Protein AF-A0A9K3E375-F1 (afdb_monomer)

Radius of gyration: 11.15 Å; Cα contacts (8 Å, |Δi|>4): 55; chains: 1; bounding box: 20×22×31 Å

Organism: Helianthus annuus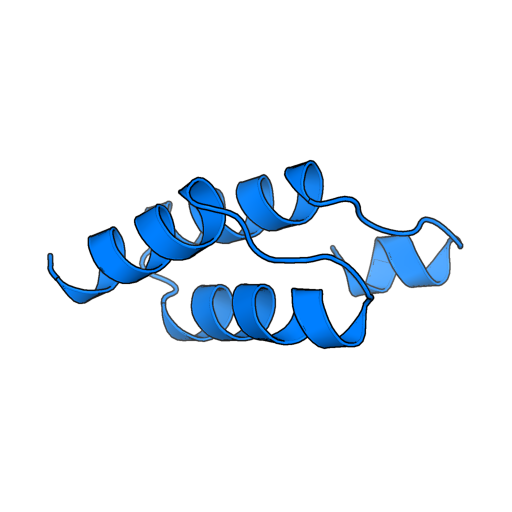 (NCBI:txid4232)

InterPro domains:
  IPR002885 Pentatricopeptide repeat [PF13041] (15-61)
  IPR002885 Pentatricopeptide repeat [PS51375] (13-47)
  IPR002885 Pentatricopeptide repeat [TIGR00756] (16-48)
  IPR011990 Tetratricopeptide-like helical domain superfamily [G3DSA:1.25.40.10] (1-61)

Solvent-accessible surface area (backbone atoms only — not comparable to full-atom values): 3584 Å² total; per-residue (Å²): 106,71,69,56,38,49,74,73,75,43,81,79,50,61,68,56,52,38,50,52,33,47,55,27,44,76,69,72,36,58,70,59,24,52,51,54,59,57,46,29,60,79,70,76,34,75,79,50,72,63,49,51,47,43,56,52,57,54,76,74,104

Mean predicted aligned error: 3.31 Å

Nearest PDB structures (foldseek):
  5orm-assembly1_A  TM=9.630E-01  e=1.416E-03  synthetic construct
  4pjs-assembly1_A  TM=9.551E-01  e=2.496E-03  unidentified
  4wn4-assembly2_B  TM=9.304E-01  e=3.211E-03  synthetic construct
  4pjq-assembly2_B  TM=8.996E-01  e=3.211E-03  unidentified
  8r5o-assembly1_F  TM=8.738E-01  e=6.592E-02  Sinapis alba

Structure (mmCIF, N/CA/C/O backbone):
data_AF-A0A9K3E375-F1
#
_entry.id   AF-A0A9K3E375-F1
#
loop_
_atom_site.group_PDB
_atom_site.id
_atom_site.type_symbol
_atom_site.label_atom_id
_atom_site.label_alt_id
_atom_site.label_comp_id
_atom_site.label_asym_id
_atom_site.label_entity_id
_atom_site.label_seq_id
_atom_site.pdbx_PDB_ins_code
_atom_site.Cartn_x
_atom_site.Cartn_y
_atom_site.Cartn_z
_atom_site.occupancy
_atom_site.B_iso_or_equiv
_atom_site.auth_seq_id
_atom_site.auth_comp_id
_atom_site.auth_asym_id
_atom_site.auth_atom_id
_atom_site.pdbx_PDB_model_num
ATOM 1 N N . MET A 1 1 ? 3.635 10.683 -4.790 1.00 78.75 1 MET A N 1
ATOM 2 C CA . MET A 1 1 ? 4.872 9.872 -4.742 1.00 78.75 1 MET A CA 1
ATOM 3 C C . MET A 1 1 ? 4.914 8.816 -5.844 1.00 78.75 1 MET A C 1
ATOM 5 O O . MET A 1 1 ? 5.704 8.997 -6.756 1.00 78.75 1 MET A O 1
ATOM 9 N N . LEU A 1 2 ? 4.034 7.800 -5.847 1.00 84.12 2 LEU A N 1
ATOM 10 C CA . LEU A 1 2 ? 4.020 6.754 -6.894 1.00 84.12 2 LEU A CA 1
ATOM 11 C C . LEU A 1 2 ? 3.906 7.318 -8.320 1.00 84.12 2 LEU A C 1
ATOM 13 O O . LEU A 1 2 ? 4.706 6.978 -9.181 1.00 84.12 2 LEU A O 1
ATOM 17 N N . MET A 1 3 ? 2.981 8.257 -8.553 1.00 83.25 3 MET A N 1
ATOM 18 C CA . MET A 1 3 ? 2.853 8.921 -9.860 1.00 83.25 3 MET A CA 1
ATOM 19 C C . MET A 1 3 ? 4.114 9.701 -10.270 1.00 83.25 3 MET A C 1
ATOM 21 O O . MET A 1 3 ? 4.456 9.727 -11.446 1.00 83.25 3 MET A O 1
ATOM 25 N N . GL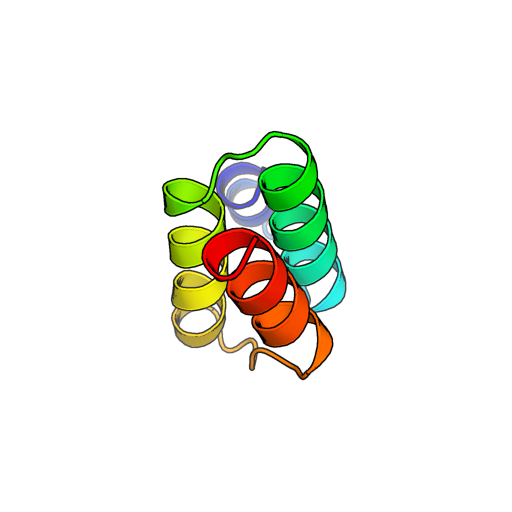N A 1 4 ? 4.827 10.311 -9.314 1.00 87.62 4 GLN A N 1
ATOM 26 C CA . GLN A 1 4 ? 6.075 11.027 -9.603 1.00 87.62 4 GLN A CA 1
ATOM 27 C C . GLN A 1 4 ? 7.203 10.061 -9.966 1.00 87.62 4 GLN A C 1
ATOM 29 O O . GLN A 1 4 ? 7.907 10.309 -10.937 1.00 87.62 4 GLN A O 1
ATOM 34 N N . MET A 1 5 ? 7.339 8.954 -9.232 1.00 86.19 5 MET A N 1
ATOM 35 C CA . MET A 1 5 ? 8.281 7.879 -9.559 1.00 86.19 5 MET A CA 1
ATOM 36 C C . MET A 1 5 ? 8.046 7.366 -10.981 1.00 86.19 5 MET A C 1
ATOM 38 O O . MET A 1 5 ? 8.964 7.346 -11.795 1.00 86.19 5 MET A O 1
ATOM 42 N N . HIS A 1 6 ? 6.787 7.104 -11.323 1.00 85.44 6 HIS A N 1
ATOM 43 C CA . HIS A 1 6 ? 6.426 6.678 -12.668 1.00 85.44 6 HIS A CA 1
ATOM 44 C C . HIS A 1 6 ? 6.735 7.749 -13.730 1.00 85.44 6 HIS A C 1
ATOM 46 O O . HIS A 1 6 ? 7.257 7.431 -14.794 1.00 85.44 6 HIS A O 1
ATOM 52 N N . SER A 1 7 ? 6.491 9.033 -13.435 1.00 89.25 7 SER A N 1
ATOM 53 C CA . SER A 1 7 ? 6.771 10.133 -14.374 1.00 89.25 7 SER A CA 1
ATOM 54 C C . SER A 1 7 ? 8.254 10.321 -14.706 1.00 89.25 7 SER A C 1
ATOM 56 O O . SER A 1 7 ? 8.569 10.872 -15.757 1.00 89.25 7 SER A O 1
ATOM 58 N N . ILE A 1 8 ? 9.157 9.852 -13.838 1.00 90.81 8 ILE A N 1
ATOM 59 C CA . ILE A 1 8 ? 10.608 9.876 -14.074 1.00 90.81 8 ILE A CA 1
ATOM 60 C C . ILE A 1 8 ? 11.140 8.536 -14.608 1.00 90.81 8 ILE A C 1
ATOM 62 O O . ILE A 1 8 ? 12.351 8.361 -14.705 1.00 90.81 8 ILE A O 1
ATOM 66 N N . GLY A 1 9 ? 10.254 7.589 -14.937 1.00 85.94 9 GLY A N 1
ATOM 67 C CA . GLY A 1 9 ? 10.619 6.256 -15.423 1.00 85.94 9 GLY A CA 1
ATOM 68 C C . GLY A 1 9 ? 11.132 5.306 -14.337 1.00 85.94 9 GLY A C 1
ATOM 69 O O . GLY A 1 9 ? 11.746 4.295 -14.662 1.00 85.94 9 GLY A O 1
ATOM 70 N N . TYR A 1 10 ? 10.909 5.621 -13.058 1.00 87.19 10 TYR A N 1
ATOM 71 C CA . TYR A 1 10 ? 11.243 4.734 -11.949 1.00 87.19 10 TYR A CA 1
ATOM 72 C C . TYR A 1 10 ? 10.047 3.841 -11.607 1.00 87.19 10 TYR A C 1
ATOM 74 O O . TYR A 1 10 ? 8.978 4.332 -11.229 1.00 87.19 10 TYR A O 1
ATOM 82 N N . GLU A 1 11 ? 10.236 2.528 -11.707 1.00 86.19 11 GLU A N 1
ATOM 83 C CA . GLU A 1 11 ? 9.250 1.537 -11.281 1.00 86.19 11 GLU A CA 1
ATOM 84 C C . GLU A 1 11 ? 9.379 1.282 -9.771 1.00 86.19 11 GLU A C 1
ATOM 86 O O . GLU A 1 11 ? 10.431 0.832 -9.314 1.00 86.19 11 GLU A O 1
ATOM 91 N N . PRO A 1 12 ? 8.340 1.585 -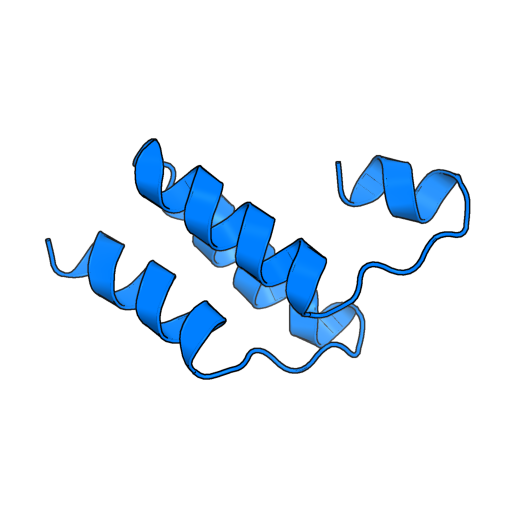8.971 1.00 86.94 12 PRO A N 1
ATOM 92 C CA . PRO A 1 12 ? 8.361 1.308 -7.543 1.00 86.94 12 PRO A CA 1
ATOM 93 C C . PRO A 1 12 ? 8.402 -0.201 -7.286 1.00 86.94 12 PRO A C 1
ATOM 95 O O . PRO A 1 12 ? 7.583 -0.947 -7.825 1.00 86.94 12 P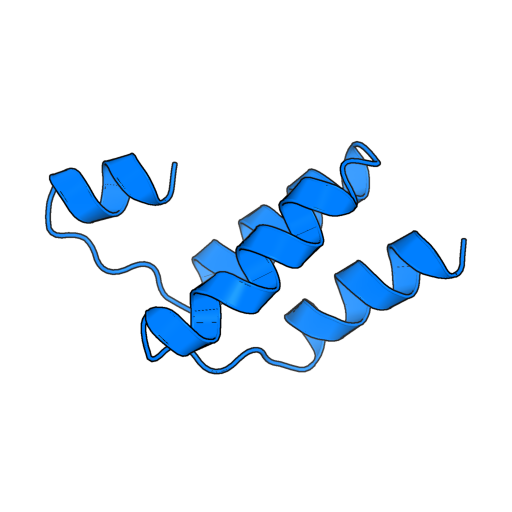RO A O 1
ATOM 98 N N . ASP A 1 13 ? 9.315 -0.635 -6.422 1.00 89.44 13 ASP A N 1
ATOM 99 C CA . ASP A 1 13 ? 9.372 -2.013 -5.940 1.00 89.44 13 ASP A CA 1
ATOM 100 C C . ASP A 1 13 ? 8.456 -2.240 -4.722 1.00 89.44 13 ASP A C 1
ATOM 102 O O . ASP A 1 13 ? 7.843 -1.311 -4.181 1.00 89.44 13 ASP A O 1
ATOM 106 N N . GLY A 1 14 ? 8.370 -3.493 -4.266 1.00 91.62 14 GLY A N 1
ATOM 107 C CA . GLY A 1 14 ? 7.557 -3.862 -3.102 1.00 91.62 14 GLY A CA 1
ATOM 108 C C . GLY A 1 14 ? 7.942 -3.112 -1.825 1.00 91.62 14 GLY A C 1
ATOM 109 O O . GLY A 1 14 ? 7.069 -2.775 -1.029 1.00 91.62 14 GLY A O 1
ATOM 110 N N . GLY A 1 15 ? 9.218 -2.751 -1.660 1.00 92.75 15 GLY A N 1
ATOM 111 C CA . GLY A 1 15 ? 9.688 -1.970 -0.517 1.00 92.75 15 GLY A CA 1
ATOM 112 C C . GLY A 1 15 ? 9.098 -0.561 -0.500 1.00 92.75 15 GLY A C 1
ATOM 113 O O . GLY A 1 15 ? 8.644 -0.091 0.547 1.00 92.75 15 GLY A O 1
ATOM 114 N N . VAL A 1 16 ? 9.031 0.099 -1.659 1.00 93.25 16 VAL A N 1
ATOM 115 C CA . VAL A 1 16 ? 8.396 1.420 -1.792 1.00 93.25 16 VAL A CA 1
ATOM 116 C C . VAL A 1 16 ? 6.904 1.355 -1.467 1.00 93.25 16 VAL A C 1
ATOM 118 O O . VAL A 1 16 ? 6.393 2.210 -0.736 1.00 93.25 16 VAL A O 1
ATOM 121 N N . TYR A 1 17 ? 6.200 0.343 -1.976 1.00 95.19 17 TYR A N 1
ATOM 122 C CA . TYR A 1 17 ? 4.782 0.147 -1.672 1.00 95.19 17 TYR A CA 1
ATOM 123 C C . TYR A 1 17 ? 4.551 -0.120 -0.182 1.00 95.19 17 TYR A C 1
ATOM 125 O O . TYR A 1 17 ? 3.721 0.553 0.429 1.00 95.19 17 TYR A O 1
ATOM 133 N N . ASN A 1 18 ? 5.327 -1.015 0.430 1.00 95.56 18 ASN A N 1
ATOM 134 C CA . ASN A 1 18 ? 5.235 -1.325 1.858 1.00 95.56 18 ASN A CA 1
ATOM 135 C C . ASN A 1 18 ? 5.510 -0.099 2.731 1.00 95.56 18 ASN A C 1
ATOM 137 O O . ASN A 1 18 ? 4.797 0.139 3.708 1.00 95.56 18 ASN A O 1
ATOM 141 N N . TYR A 1 19 ? 6.490 0.726 2.355 1.00 95.19 19 TYR A N 1
ATOM 142 C CA . TYR A 1 19 ? 6.762 1.986 3.040 1.00 95.19 19 TYR A CA 1
ATOM 143 C C . TYR A 1 19 ? 5.563 2.942 2.984 1.00 95.19 19 TYR A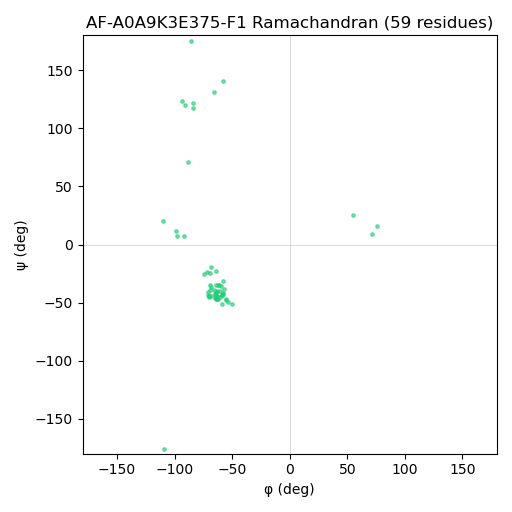 C 1
ATOM 145 O O . TYR A 1 19 ? 5.182 3.516 4.009 1.00 95.19 19 TYR A O 1
ATOM 153 N N . LEU A 1 20 ? 4.939 3.099 1.813 1.00 94.81 20 LEU A N 1
ATOM 154 C CA . LEU A 1 20 ? 3.753 3.944 1.651 1.00 94.81 20 LEU A CA 1
ATOM 155 C C . LEU A 1 20 ? 2.555 3.412 2.436 1.00 94.81 20 LEU A C 1
ATOM 157 O O . LEU A 1 20 ? 1.916 4.176 3.149 1.00 94.81 20 LEU A O 1
ATOM 161 N N . ILE A 1 21 ? 2.281 2.109 2.365 1.00 95.69 21 ILE A N 1
ATOM 162 C CA . ILE A 1 21 ? 1.198 1.482 3.131 1.00 95.69 21 ILE A CA 1
ATOM 163 C C . ILE A 1 21 ? 1.432 1.704 4.630 1.00 95.69 21 ILE A C 1
ATOM 165 O O . ILE A 1 21 ? 0.561 2.234 5.313 1.00 95.69 21 ILE A O 1
ATOM 169 N N . SER A 1 22 ? 2.629 1.390 5.136 1.00 95.56 22 SER A 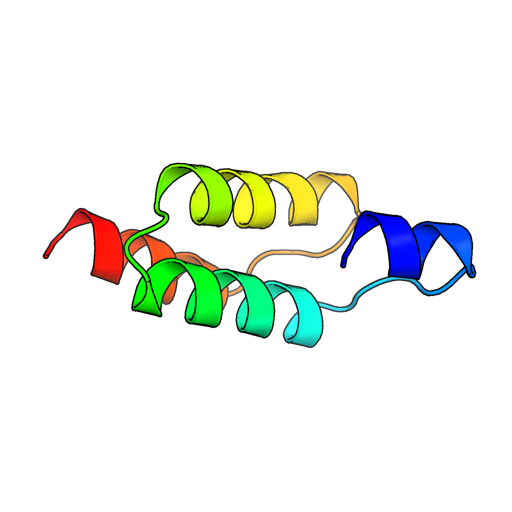N 1
ATOM 170 C CA . SER A 1 22 ? 2.973 1.565 6.553 1.00 95.56 22 SER A CA 1
ATOM 171 C C . SER A 1 22 ? 2.831 3.018 7.015 1.00 95.56 22 SER A C 1
ATOM 173 O O . SER A 1 22 ? 2.309 3.283 8.099 1.00 95.56 22 SER A O 1
ATOM 175 N N . SER A 1 23 ? 3.289 3.976 6.206 1.00 95.56 23 SER A N 1
ATOM 176 C CA . SER A 1 23 ? 3.204 5.401 6.542 1.00 95.56 23 SER A CA 1
ATOM 177 C C . SER A 1 23 ? 1.768 5.922 6.527 1.00 95.56 23 SER A C 1
ATOM 179 O O . SER A 1 23 ? 1.404 6.647 7.449 1.00 95.56 23 SER A O 1
ATOM 181 N N . LEU A 1 24 ? 0.936 5.495 5.572 1.00 95.38 24 LEU A N 1
ATOM 182 C CA . LEU A 1 24 ? -0.496 5.814 5.530 1.00 95.38 24 LEU A CA 1
ATOM 183 C C . LEU A 1 24 ? -1.251 5.212 6.722 1.00 95.38 24 LEU A C 1
ATOM 185 O O . LEU A 1 24 ? -2.055 5.899 7.350 1.00 95.38 24 LEU A O 1
ATOM 189 N N . CYS A 1 25 ? -0.939 3.969 7.103 1.00 93.69 25 CYS A N 1
ATOM 190 C CA . CYS A 1 25 ? -1.529 3.345 8.287 1.00 93.69 25 CYS A CA 1
ATOM 191 C C . CYS A 1 25 ? -1.181 4.088 9.584 1.00 93.69 25 CYS A C 1
ATOM 193 O O . CYS A 1 25 ? -2.019 4.184 10.472 1.00 93.69 25 CYS A O 1
ATOM 195 N N . LYS A 1 26 ? 0.023 4.665 9.700 1.00 93.69 26 LYS A N 1
ATOM 196 C CA . LYS A 1 26 ? 0.428 5.456 10.881 1.00 93.69 26 LYS A CA 1
ATOM 197 C C . LYS A 1 26 ? -0.328 6.778 11.035 1.00 93.69 26 LYS A C 1
ATOM 199 O O . LYS A 1 26 ? -0.311 7.341 12.126 1.00 93.69 26 LYS A O 1
ATOM 204 N N . VAL A 1 27 ? -0.942 7.279 9.965 1.00 95.06 27 VAL A N 1
ATOM 205 C CA . VAL A 1 27 ? -1.745 8.514 9.963 1.00 95.06 27 VAL A CA 1
ATOM 206 C C . VAL A 1 27 ? -3.240 8.233 9.775 1.00 95.06 27 VAL A C 1
ATOM 208 O O . VAL A 1 27 ? -3.982 9.121 9.365 1.00 95.06 27 VAL A O 1
ATOM 211 N N . ASP A 1 28 ? -3.674 6.996 10.049 1.00 92.38 28 ASP A N 1
ATOM 212 C CA . ASP A 1 28 ? -5.063 6.525 9.962 1.00 92.38 28 ASP A CA 1
ATOM 213 C C . ASP A 1 28 ? -5.736 6.749 8.585 1.00 92.38 28 ASP A C 1
ATOM 215 O O . ASP A 1 28 ? -6.962 6.795 8.465 1.00 92.38 28 ASP A O 1
ATOM 219 N N . GLN A 1 29 ? -4.946 6.832 7.507 1.00 94.25 29 GLN A N 1
ATOM 220 C CA . GLN A 1 29 ? -5.433 6.962 6.127 1.00 94.25 29 GLN A CA 1
ATOM 221 C C . GLN A 1 29 ? -5.680 5.588 5.490 1.00 94.25 29 GLN A C 1
ATOM 223 O O . GLN A 1 29 ? -4.935 5.112 4.629 1.00 94.25 29 GLN A O 1
ATOM 228 N N . TYR A 1 30 ? -6.732 4.910 5.951 1.00 91.44 30 TYR A N 1
ATOM 229 C CA . TYR A 1 30 ? -7.044 3.535 5.545 1.00 91.44 30 TYR A CA 1
ATOM 230 C C . TYR A 1 30 ? -7.486 3.407 4.082 1.00 91.44 30 TYR A C 1
ATOM 232 O O . TYR A 1 30 ? -7.137 2.424 3.426 1.00 91.44 30 TYR A O 1
ATOM 240 N N . VAL A 1 31 ? -8.231 4.381 3.548 1.00 94.56 31 VAL A N 1
ATOM 241 C CA . VAL A 1 31 ? -8.715 4.340 2.156 1.00 94.56 31 VAL A CA 1
ATOM 242 C C . VAL A 1 31 ? -7.534 4.386 1.192 1.00 94.56 31 VAL A C 1
ATOM 244 O O . VAL A 1 31 ? -7.440 3.566 0.277 1.00 94.56 31 VAL A O 1
ATOM 247 N N . GLU A 1 32 ? -6.604 5.304 1.430 1.00 94.56 32 GLU A N 1
ATOM 248 C CA . GLU A 1 32 ? -5.386 5.476 0.652 1.00 94.56 32 GLU A CA 1
ATOM 249 C C . GLU A 1 32 ? -4.478 4.248 0.776 1.00 94.56 32 GLU A C 1
ATOM 251 O O . GLU A 1 32 ? -3.986 3.755 -0.238 1.00 94.56 32 GLU A O 1
ATOM 256 N N . ALA A 1 33 ? -4.306 3.693 1.982 1.00 95.25 33 ALA A N 1
ATOM 257 C CA . ALA A 1 33 ? -3.512 2.478 2.186 1.00 95.25 33 ALA A CA 1
ATOM 258 C C . ALA A 1 33 ? -4.052 1.290 1.365 1.00 95.25 33 ALA A C 1
ATOM 260 O O . ALA A 1 33 ? -3.286 0.588 0.702 1.00 95.25 33 ALA A O 1
ATOM 261 N N . ILE A 1 34 ? -5.377 1.100 1.332 1.00 94.75 34 ILE A N 1
ATOM 262 C CA . ILE A 1 34 ? -6.029 0.055 0.523 1.00 94.75 34 ILE A CA 1
ATOM 263 C C . ILE A 1 34 ? -5.852 0.318 -0.979 1.00 94.75 34 ILE A C 1
ATOM 265 O O . ILE A 1 34 ? -5.646 -0.622 -1.751 1.00 94.75 34 ILE A O 1
ATOM 269 N N . GLN A 1 35 ? -5.931 1.577 -1.417 1.00 94.88 35 GLN A N 1
ATOM 270 C CA . GLN A 1 35 ? -5.701 1.934 -2.819 1.00 94.88 35 GLN A CA 1
ATOM 271 C C . GLN A 1 35 ? -4.265 1.630 -3.254 1.00 94.88 35 GLN A C 1
ATOM 273 O O . GLN A 1 35 ? -4.068 1.097 -4.347 1.00 94.88 35 GLN A O 1
ATOM 278 N N . VAL A 1 36 ? -3.278 1.917 -2.399 1.00 94.81 36 VAL A N 1
ATOM 279 C CA . VAL A 1 36 ? -1.867 1.584 -2.644 1.00 94.81 36 VAL A CA 1
ATOM 280 C C . VAL A 1 36 ? -1.669 0.069 -2.702 1.00 94.81 36 VAL A C 1
ATOM 282 O O . VAL A 1 36 ? -1.066 -0.423 -3.648 1.00 94.81 36 VAL A O 1
ATOM 285 N N . LEU A 1 37 ? -2.244 -0.688 -1.764 1.00 94.75 37 LEU A N 1
ATOM 286 C CA . LEU A 1 37 ? -2.193 -2.155 -1.788 1.00 94.75 37 LEU A CA 1
ATOM 287 C C . LEU A 1 37 ? -2.791 -2.729 -3.085 1.00 94.75 37 LEU A C 1
ATOM 289 O O . LEU A 1 37 ? -2.237 -3.645 -3.687 1.00 94.75 37 LEU A O 1
ATOM 293 N N . ARG A 1 38 ? -3.920 -2.178 -3.550 1.00 93.31 38 ARG A N 1
ATOM 294 C CA . ARG A 1 38 ? -4.579 -2.626 -4.786 1.00 93.31 38 ARG A CA 1
ATOM 295 C C . ARG A 1 38 ? -3.774 -2.272 -6.038 1.00 93.31 38 ARG A C 1
ATOM 297 O O . ARG A 1 38 ? -3.805 -3.035 -7.003 1.00 93.31 38 ARG A O 1
ATOM 304 N N . SER A 1 39 ? -3.081 -1.134 -6.051 1.00 92.12 39 SER A N 1
ATOM 305 C CA . SER A 1 39 ? -2.320 -0.695 -7.224 1.00 92.12 39 SER A CA 1
ATOM 306 C C . SER A 1 39 ? -1.059 -1.526 -7.466 1.00 92.12 39 SER A C 1
ATOM 308 O O . SER A 1 39 ? -0.663 -1.656 -8.623 1.00 92.12 39 SER A O 1
ATOM 310 N N . MET A 1 40 ? -0.506 -2.173 -6.430 1.00 92.94 40 MET A N 1
ATOM 311 C CA . MET A 1 40 ? 0.635 -3.096 -6.546 1.00 92.94 40 MET A CA 1
ATOM 312 C C . MET A 1 40 ? 0.418 -4.142 -7.646 1.00 92.94 40 MET A C 1
ATOM 314 O O . MET A 1 40 ? 1.239 -4.259 -8.555 1.00 92.94 40 MET A O 1
ATOM 318 N N . GLY A 1 41 ? -0.731 -4.831 -7.631 1.00 86.62 41 GLY A N 1
ATOM 319 C CA . GLY A 1 41 ? -1.037 -5.873 -8.616 1.00 86.62 41 GLY A CA 1
ATOM 320 C C . GLY A 1 41 ? -1.142 -5.340 -10.048 1.00 86.62 41 GLY A C 1
ATOM 321 O O . GLY A 1 41 ? -0.711 -6.006 -10.986 1.00 86.62 41 GLY A O 1
ATOM 322 N N . GLY A 1 42 ? -1.649 -4.114 -10.222 1.00 85.56 42 GLY A N 1
ATOM 323 C CA . GLY A 1 42 ? -1.679 -3.438 -11.524 1.00 85.56 42 GLY A CA 1
ATOM 324 C C . GLY A 1 42 ? -0.292 -3.029 -12.029 1.00 85.56 42 GLY A C 1
ATOM 325 O O . GLY A 1 42 ? -0.092 -2.925 -13.235 1.00 85.56 42 GLY A O 1
ATOM 326 N N . ALA A 1 43 ? 0.664 -2.840 -11.120 1.00 85.12 43 ALA A N 1
ATOM 327 C CA . ALA A 1 43 ? 2.058 -2.529 -11.421 1.00 85.12 43 ALA A CA 1
ATOM 328 C C . ALA A 1 43 ? 2.955 -3.779 -11.534 1.00 85.12 43 ALA A C 1
ATOM 330 O O . ALA A 1 43 ? 4.172 -3.647 -11.602 1.00 85.12 43 ALA A O 1
ATOM 331 N N . GLY A 1 44 ? 2.386 -4.993 -11.511 1.00 87.88 44 GLY A N 1
ATOM 332 C CA . GLY A 1 44 ? 3.159 -6.242 -11.539 1.00 87.88 44 GLY A CA 1
ATOM 333 C C . GLY A 1 44 ? 3.926 -6.539 -10.244 1.00 87.88 44 GLY A C 1
ATOM 334 O O . GLY A 1 44 ? 4.716 -7.479 -10.199 1.00 87.88 44 GLY A O 1
ATOM 335 N N . CYS A 1 45 ? 3.684 -5.768 -9.182 1.00 91.81 45 CYS A N 1
ATOM 336 C CA . CYS A 1 45 ? 4.254 -5.991 -7.864 1.00 91.81 45 CYS A CA 1
ATOM 337 C C . CYS A 1 45 ? 3.281 -6.830 -7.030 1.00 91.81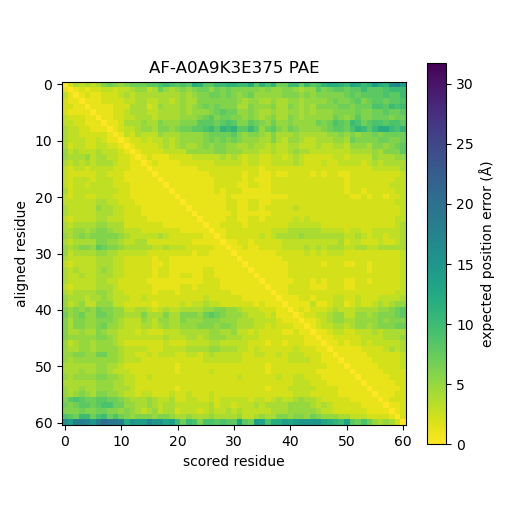 45 CYS A C 1
ATOM 339 O O . CYS A 1 45 ? 2.118 -6.468 -6.857 1.00 91.81 45 CYS A O 1
ATOM 341 N N . VAL A 1 46 ? 3.733 -7.974 -6.522 1.00 92.44 46 VAL A N 1
ATOM 342 C CA . VAL A 1 46 ? 2.886 -8.847 -5.703 1.00 92.44 46 VAL A CA 1
ATOM 343 C C . VAL A 1 46 ? 2.918 -8.341 -4.258 1.00 92.44 46 VAL A C 1
ATOM 345 O O . VAL A 1 46 ? 4.009 -8.271 -3.692 1.00 92.44 46 VAL A O 1
ATOM 348 N N . PRO A 1 47 ? 1.765 -7.995 -3.652 1.00 94.00 47 PRO A N 1
ATOM 349 C CA . PRO A 1 47 ? 1.709 -7.682 -2.229 1.00 94.00 47 PRO A CA 1
ATOM 350 C C . PRO A 1 47 ? 2.204 -8.853 -1.380 1.00 94.00 47 PRO A C 1
ATOM 352 O O . PRO A 1 47 ? 1.886 -10.010 -1.668 1.00 94.00 47 PRO A O 1
ATOM 355 N N . ASP A 1 48 ? 2.943 -8.549 -0.321 1.00 93.94 48 ASP A N 1
ATOM 356 C CA . ASP A 1 48 ? 3.516 -9.534 0.590 1.00 93.94 48 ASP A CA 1
ATOM 357 C C .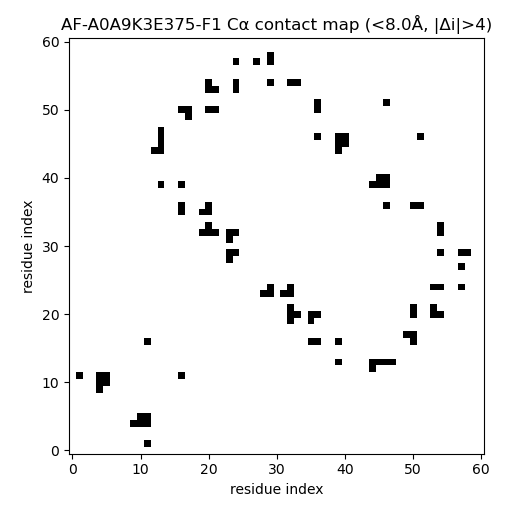 ASP A 1 48 ? 2.822 -9.521 1.962 1.00 93.94 48 ASP A C 1
ATOM 359 O O . ASP A 1 48 ? 1.813 -8.843 2.188 1.00 93.94 48 ASP A O 1
ATOM 363 N N . LEU A 1 49 ? 3.346 -10.338 2.881 1.00 94.69 49 LEU A N 1
ATOM 364 C CA . LEU A 1 49 ? 2.815 -10.467 4.235 1.00 94.69 49 LEU A CA 1
ATOM 365 C C . LEU A 1 49 ? 2.778 -9.115 4.967 1.00 94.69 49 LEU A C 1
ATOM 367 O O . LEU A 1 49 ? 1.811 -8.845 5.680 1.00 94.69 49 LEU A O 1
ATOM 371 N N . ASP A 1 50 ? 3.793 -8.271 4.775 1.00 94.12 50 ASP A N 1
ATOM 372 C CA . ASP A 1 50 ? 3.868 -6.958 5.411 1.00 94.12 50 ASP A CA 1
ATOM 373 C C . ASP A 1 50 ? 2.812 -6.018 4.820 1.00 94.12 50 ASP A C 1
ATOM 375 O O . ASP A 1 50 ? 2.073 -5.382 5.579 1.00 94.12 50 ASP A O 1
ATOM 379 N N . SER A 1 51 ? 2.653 -5.992 3.488 1.00 93.75 51 SER A N 1
ATOM 380 C CA . SER A 1 51 ? 1.635 -5.170 2.814 1.00 93.75 51 SER A CA 1
ATOM 381 C C . SER A 1 51 ? 0.232 -5.437 3.373 1.00 93.75 51 SER A C 1
ATOM 383 O O . SER A 1 51 ? -0.498 -4.505 3.727 1.00 93.75 51 SER A O 1
ATOM 385 N N . PHE A 1 52 ? -0.153 -6.714 3.478 1.00 94.69 52 PHE A N 1
ATOM 386 C CA . PHE A 1 52 ? -1.452 -7.106 4.030 1.00 94.69 52 PHE A CA 1
ATOM 387 C C . PHE A 1 52 ? -1.530 -6.884 5.541 1.00 94.69 52 PHE A C 1
ATOM 389 O O . PHE A 1 52 ? -2.555 -6.410 6.036 1.00 94.69 52 PHE A O 1
ATOM 396 N N . GLY A 1 53 ? -0.458 -7.202 6.270 1.00 95.31 53 GLY A N 1
ATOM 397 C CA . GLY A 1 53 ? -0.385 -7.066 7.721 1.00 95.31 53 GLY A CA 1
ATOM 398 C C . GLY A 1 53 ? -0.647 -5.637 8.188 1.00 95.31 53 GLY A C 1
ATOM 399 O O . GLY A 1 53 ? -1.422 -5.436 9.124 1.00 95.31 53 GLY A O 1
ATOM 400 N N . TYR A 1 54 ? -0.086 -4.637 7.502 1.00 94.25 54 TYR A N 1
ATOM 401 C CA . TYR A 1 54 ? -0.328 -3.228 7.824 1.00 94.25 54 TYR A CA 1
ATOM 402 C C . TYR A 1 54 ? -1.798 -2.828 7.660 1.00 94.25 54 TYR A C 1
ATOM 404 O O . TYR A 1 54 ? -2.372 -2.215 8.561 1.00 94.25 54 TYR A O 1
ATOM 412 N N . VAL A 1 55 ? -2.426 -3.197 6.539 1.00 93.62 55 VAL A N 1
ATOM 413 C CA . VAL A 1 55 ? -3.822 -2.827 6.258 1.00 93.62 55 VAL A CA 1
ATOM 414 C C . VAL A 1 55 ? -4.786 -3.533 7.212 1.00 93.62 55 VAL A C 1
ATOM 416 O O . VAL A 1 55 ? -5.681 -2.890 7.756 1.00 93.62 55 VAL A O 1
ATOM 419 N N . ILE A 1 56 ? -4.593 -4.832 7.466 1.00 93.69 56 ILE A N 1
ATOM 420 C CA . ILE A 1 56 ? -5.417 -5.588 8.424 1.00 93.69 56 ILE A CA 1
ATOM 421 C C . ILE A 1 56 ? -5.248 -5.018 9.835 1.00 93.69 56 ILE 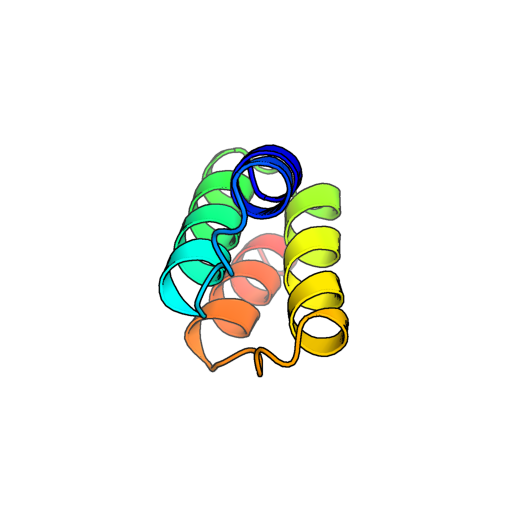A C 1
ATOM 423 O O . ILE A 1 56 ? -6.239 -4.787 10.523 1.00 93.69 56 ILE A O 1
ATOM 427 N N . GLY A 1 57 ? -4.008 -4.744 10.252 1.00 91.44 57 GLY A N 1
ATOM 428 C CA . GLY A 1 57 ? -3.715 -4.170 11.564 1.00 91.44 57 GLY A CA 1
ATOM 429 C C . GLY A 1 57 ? -4.376 -2.809 11.787 1.00 91.44 57 GLY A C 1
ATOM 430 O O . GLY A 1 57 ? -4.823 -2.530 12.894 1.00 91.44 57 GLY A O 1
ATOM 431 N N . LEU A 1 58 ? -4.486 -1.986 10.742 1.00 89.25 58 LEU A N 1
ATOM 432 C CA . LEU A 1 58 ? -5.201 -0.712 10.801 1.00 89.25 58 LEU A CA 1
ATOM 433 C C . LEU A 1 58 ? -6.722 -0.891 10.918 1.00 89.25 58 LEU A C 1
ATOM 435 O O . LEU A 1 58 ? -7.355 -0.202 11.710 1.00 89.25 58 LEU A O 1
ATOM 439 N N . LEU A 1 59 ? -7.312 -1.792 10.126 1.00 88.88 59 LEU A N 1
ATOM 440 C CA . LEU A 1 59 ? -8.769 -1.987 10.064 1.00 88.88 59 LEU A CA 1
ATOM 441 C C . LEU A 1 59 ? -9.345 -2.715 11.284 1.00 88.88 59 LEU A C 1
ATOM 443 O O . LEU A 1 59 ? -10.532 -2.584 11.569 1.00 88.88 59 LEU A O 1
ATOM 447 N N . CYS A 1 60 ? -8.528 -3.514 11.968 1.00 88.75 60 CYS A N 1
ATOM 448 C CA . CYS A 1 60 ? -8.924 -4.284 13.147 1.00 88.75 60 CYS A CA 1
ATOM 449 C C . CYS A 1 60 ? -8.522 -3.622 14.474 1.00 88.75 60 CYS A C 1
ATOM 451 O O . CYS A 1 60 ? -8.574 -4.282 15.514 1.00 88.75 60 CYS A O 1
ATOM 453 N N . ARG A 1 61 ? -8.088 -2.361 14.435 1.00 71.12 61 ARG A N 1
ATOM 454 C CA . ARG A 1 61 ? -7.778 -1.563 15.622 1.00 71.12 61 ARG A CA 1
ATOM 455 C C . ARG A 1 61 ? -9.045 -0.994 16.255 1.00 71.12 61 ARG A C 1
ATOM 457 O O . ARG A 1 61 ? -9.069 -0.938 17.504 1.00 71.12 61 ARG A O 1
#

pLDDT: mean 91.23, std 4.67, range [71.12, 95.69]

Sequence (61 aa):
MLMQMHSIGYEPDGGVYNYLISSLCKVDQYVEAIQVLRSMGGAGCVPDLDSFGYVIGLLCR

Secondary structure (DSSP, 8-state):
-HHHHHHTTPPP-HHHHHHHHHHHHHTT-HHHHHHHHHHHHHTTPPP-HHHHHHHHHHHT-

Foldseek 3Di:
DCVVCVVVVHQDAQVNLLVVLQVCLVVLNLVVLVVSQVVCVVSVHHHDPSSVVSNCVSVVD